Protein AF-A0A3M6V1I6-F1 (afdb_monomer_lite)

Foldseek 3Di:
DDDDDDADCPHCVVVVFFAAKDKWKWWWAADPNWIKTWIWIWTAGHVGDTDIDIDIDTDDDPDDDDDDHTWIKIKDKHWDCSVPPVPPDIDIDMDIDIDHDDD

Secondary structure (DSSP, 8-state):
--------TTSTTTTT-EEEEPPEEEEEEEETTEEEEEEEEEEEETTS-EEEEEEEEEE--SS--PPPPSEEEEEEEEES-TT-TT-S---EEEEEEEE----

InterPro domains:
  IPR009017 Green fluorescent protein [G3DSA:2.40.155.10] (1-103)
  IPR009017 Green fluorescent protein [SSF54511] (2-101)
  IPR011584 Green fluorescent protein-related [PF01353] (2-100)

Organism: Pocillopora damicornis (NCBI:txid46731)

pLDDT: mean 92.01, std 9.77, range [59.16, 98.56]

Structure (mmCIF, N/CA/C/O backbone):
data_AF-A0A3M6V1I6-F1
#
_entry.id   AF-A0A3M6V1I6-F1
#
loop_
_atom_site.group_PDB
_atom_site.id
_atom_site.type_symbol
_atom_site.label_atom_id
_atom_site.label_alt_id
_atom_site.label_comp_id
_atom_site.label_asym_id
_atom_site.label_entity_id
_atom_site.label_seq_id
_atom_site.pdbx_PDB_ins_code
_atom_site.Cartn_x
_atom_site.Cartn_y
_atom_site.Cartn_z
_atom_site.occupancy
_atom_site.B_iso_or_equiv
_atom_site.auth_seq_id
_atom_site.auth_comp_id
_atom_site.auth_asym_id
_atom_site.auth_atom_id
_atom_site.pdbx_PDB_model_num
ATOM 1 N N . MET A 1 1 ? 6.663 -13.934 9.651 1.00 75.06 1 MET A N 1
ATOM 2 C CA . MET A 1 1 ? 7.398 -14.416 8.461 1.00 75.06 1 MET A CA 1
ATOM 3 C C . MET A 1 1 ? 6.673 -13.884 7.236 1.00 75.06 1 MET A C 1
ATOM 5 O O . MET A 1 1 ? 5.457 -14.011 7.196 1.00 75.06 1 MET A O 1
ATOM 9 N N . PHE A 1 2 ? 7.375 -13.242 6.303 1.00 93.56 2 PHE A N 1
ATOM 10 C CA . PHE A 1 2 ? 6.793 -12.791 5.035 1.00 93.56 2 PHE A CA 1
ATOM 11 C C . PHE A 1 2 ? 6.960 -13.900 3.991 1.00 93.56 2 PHE A C 1
ATOM 13 O O . PHE A 1 2 ? 8.028 -14.508 3.926 1.00 93.56 2 PHE A O 1
ATOM 20 N N . HIS A 1 3 ? 5.923 -14.180 3.204 1.00 96.62 3 HIS A N 1
ATOM 21 C CA . HIS A 1 3 ? 5.940 -15.242 2.200 1.00 96.62 3 HIS A CA 1
ATOM 22 C C . HIS A 1 3 ? 5.454 -14.693 0.858 1.00 96.62 3 HIS A C 1
ATOM 24 O O . HIS A 1 3 ? 4.293 -14.320 0.723 1.00 96.62 3 HIS A O 1
ATOM 30 N N . GLY A 1 4 ? 6.361 -14.615 -0.115 1.00 95.62 4 GLY A N 1
ATOM 31 C CA . GLY A 1 4 ? 6.073 -14.181 -1.480 1.00 95.62 4 GLY A CA 1
ATOM 32 C C . GLY A 1 4 ? 6.288 -15.330 -2.457 1.00 95.62 4 GLY A C 1
ATOM 33 O O . GLY A 1 4 ? 7.293 -16.032 -2.368 1.00 95.62 4 GLY A O 1
ATOM 34 N N . VAL A 1 5 ? 5.350 -15.521 -3.381 1.00 96.94 5 VAL A N 1
ATOM 35 C CA . VAL A 1 5 ? 5.344 -16.630 -4.347 1.00 96.94 5 VAL A CA 1
ATOM 36 C C . VAL A 1 5 ? 4.902 -16.141 -5.721 1.00 96.94 5 VAL A C 1
ATOM 38 O O . VAL A 1 5 ? 4.318 -15.068 -5.842 1.00 96.94 5 VAL A O 1
ATOM 41 N N . ASN A 1 6 ? 5.151 -16.950 -6.752 1.00 96.88 6 ASN A N 1
ATOM 42 C CA . ASN A 1 6 ? 4.632 -16.754 -8.111 1.00 96.88 6 ASN A CA 1
ATOM 43 C C . ASN A 1 6 ? 5.030 -15.431 -8.790 1.00 96.88 6 ASN A C 1
ATOM 45 O O . ASN A 1 6 ? 4.357 -14.988 -9.721 1.00 96.88 6 ASN A O 1
ATOM 49 N N . PHE A 1 7 ? 6.132 -14.802 -8.374 1.00 97.31 7 PHE A N 1
ATOM 50 C CA . PHE A 1 7 ? 6.702 -13.697 -9.143 1.00 97.31 7 PHE A CA 1
ATOM 51 C C . PHE A 1 7 ? 7.305 -14.231 -10.453 1.00 97.31 7 PHE A C 1
ATOM 53 O O . PHE A 1 7 ? 8.081 -15.190 -10.402 1.00 97.31 7 PHE A O 1
ATOM 60 N N . PRO A 1 8 ? 7.004 -13.620 -11.615 1.00 97.12 8 PRO A N 1
ATOM 61 C CA . PRO A 1 8 ? 7.639 -13.992 -12.876 1.00 97.12 8 PRO A CA 1
ATOM 62 C C . PRO A 1 8 ? 9.161 -13.858 -12.783 1.00 97.12 8 PRO A C 1
ATOM 64 O O . PRO A 1 8 ? 9.659 -12.876 -12.224 1.00 97.12 8 PRO A O 1
ATOM 67 N N . GLY A 1 9 ? 9.901 -14.820 -13.341 1.00 96.94 9 GLY A N 1
ATOM 68 C CA . GLY A 1 9 ? 11.369 -14.835 -13.276 1.00 96.94 9 GLY A CA 1
ATOM 69 C C . GLY A 1 9 ? 12.024 -13.621 -13.945 1.00 96.94 9 GLY A C 1
ATOM 70 O O . GLY A 1 9 ? 13.035 -13.119 -13.463 1.00 96.94 9 GLY A O 1
ATOM 71 N N . ASP A 1 10 ? 11.404 -13.101 -15.002 1.00 96.25 10 ASP A N 1
ATOM 72 C CA . ASP A 1 10 ? 11.781 -11.881 -15.726 1.00 96.25 10 ASP A CA 1
ATOM 73 C C . ASP A 1 10 ? 11.039 -10.620 -15.226 1.00 96.25 10 ASP A C 1
ATOM 75 O O . ASP A 1 10 ? 11.240 -9.502 -15.721 1.00 96.25 10 ASP A O 1
ATOM 79 N N . GLY A 1 11 ? 10.197 -10.774 -14.203 1.00 96.12 11 GLY A N 1
ATOM 80 C CA . GLY A 1 11 ? 9.395 -9.707 -13.622 1.00 96.12 11 GLY A CA 1
ATOM 81 C C . GLY A 1 11 ? 10.232 -8.612 -12.943 1.00 96.12 11 GLY A C 1
ATOM 82 O O . GLY A 1 11 ? 11.403 -8.811 -12.604 1.00 96.12 11 GLY A O 1
ATOM 83 N N . PRO A 1 12 ? 9.645 -7.425 -12.697 1.00 95.69 12 PRO A N 1
ATOM 84 C CA . PRO A 1 12 ? 10.368 -6.289 -12.119 1.00 95.69 12 PRO A CA 1
ATOM 85 C C . PRO A 1 12 ? 10.887 -6.559 -10.700 1.00 95.69 12 PRO A C 1
ATOM 87 O O . PRO A 1 12 ? 11.918 -6.005 -10.318 1.00 95.69 12 PRO A O 1
ATOM 90 N N . ILE A 1 13 ? 10.207 -7.429 -9.945 1.00 95.31 13 ILE A N 1
ATOM 91 C CA . ILE A 1 13 ? 10.599 -7.827 -8.589 1.00 95.31 13 ILE A CA 1
ATOM 92 C C . ILE A 1 13 ? 11.839 -8.726 -8.629 1.00 95.31 13 ILE A C 1
ATOM 94 O O . ILE A 1 13 ? 12.873 -8.367 -8.068 1.00 95.31 13 ILE A O 1
ATOM 98 N N . MET A 1 14 ? 11.770 -9.850 -9.354 1.00 96.31 14 MET A N 1
ATOM 99 C CA . MET A 1 14 ? 12.887 -10.800 -9.458 1.00 96.31 14 MET A CA 1
ATOM 100 C C . MET A 1 14 ? 14.112 -10.174 -10.135 1.00 96.31 14 MET A C 1
ATOM 102 O O . MET A 1 14 ? 15.242 -10.418 -9.717 1.00 96.31 14 MET A O 1
ATOM 106 N N . GLY A 1 15 ? 13.892 -9.286 -11.109 1.00 94.38 15 GLY A N 1
ATOM 107 C CA . GLY A 1 15 ? 14.946 -8.525 -11.779 1.00 94.38 15 GLY A CA 1
ATOM 108 C C . GLY A 1 15 ? 15.484 -7.312 -11.006 1.00 94.38 15 GLY A C 1
ATOM 109 O O . GLY A 1 15 ? 16.301 -6.581 -11.561 1.00 94.38 15 GLY A O 1
ATOM 110 N N . LYS A 1 16 ? 15.030 -7.042 -9.769 1.00 92.44 16 LYS A N 1
ATOM 111 C CA . LYS A 1 16 ? 15.461 -5.887 -8.944 1.00 92.44 16 LYS A CA 1
ATOM 112 C C . LYS A 1 16 ? 15.387 -4.542 -9.694 1.00 92.44 16 LYS A C 1
ATOM 114 O O . LYS A 1 16 ? 16.303 -3.707 -9.644 1.00 92.44 16 LYS A O 1
ATOM 119 N N . ARG A 1 17 ? 14.294 -4.344 -10.436 1.00 93.56 17 ARG A N 1
ATOM 120 C CA . ARG A 1 17 ? 14.059 -3.162 -11.286 1.00 93.56 17 ARG A CA 1
ATOM 121 C C . ARG A 1 17 ? 13.208 -2.085 -10.617 1.00 93.56 17 ARG A C 1
ATOM 123 O O . ARG A 1 17 ? 12.858 -1.112 -11.273 1.00 93.56 17 ARG A O 1
ATOM 130 N N . THR A 1 18 ? 12.889 -2.237 -9.339 1.00 93.25 18 THR A N 1
ATOM 131 C CA . THR A 1 18 ? 12.123 -1.257 -8.566 1.00 93.25 18 THR A CA 1
ATOM 132 C C . THR A 1 18 ? 13.047 -0.224 -7.915 1.00 93.25 18 THR A C 1
ATOM 134 O O . THR A 1 18 ? 14.203 -0.527 -7.616 1.00 93.25 18 THR A O 1
ATOM 137 N N . ILE A 1 19 ? 12.548 0.999 -7.715 1.00 93.06 19 ILE A N 1
ATOM 138 C CA . ILE A 1 19 ? 13.294 2.119 -7.101 1.00 93.06 19 ILE A CA 1
ATOM 139 C C . ILE A 1 19 ? 12.548 2.779 -5.933 1.00 93.06 19 ILE A C 1
ATOM 141 O O . ILE A 1 19 ? 12.919 3.860 -5.495 1.00 93.06 19 ILE A O 1
ATOM 145 N N . GLY A 1 20 ? 11.500 2.139 -5.420 1.00 93.75 20 GLY A N 1
ATOM 146 C CA . GLY A 1 20 ? 10.717 2.638 -4.290 1.00 93.75 20 GLY A CA 1
ATOM 147 C C . GLY A 1 20 ? 9.220 2.590 -4.553 1.00 93.75 20 GLY A C 1
ATOM 148 O O . GLY A 1 20 ? 8.781 2.167 -5.624 1.00 93.75 20 GLY A O 1
ATOM 149 N N . TRP A 1 21 ? 8.453 3.003 -3.551 1.00 96.94 21 TRP A N 1
ATOM 150 C CA . TRP A 1 21 ? 7.002 3.130 -3.625 1.00 96.94 21 TRP A CA 1
ATOM 151 C C . TRP A 1 21 ? 6.615 4.582 -3.903 1.00 96.94 21 TRP A C 1
ATOM 153 O O . TRP A 1 21 ? 7.256 5.503 -3.399 1.00 96.94 21 TRP A O 1
ATOM 163 N N . ASP A 1 22 ? 5.565 4.771 -4.693 1.00 97.38 22 ASP A N 1
ATOM 164 C CA . ASP A 1 22 ? 4.879 6.058 -4.800 1.00 97.38 22 ASP A CA 1
ATOM 165 C C . ASP A 1 22 ? 4.135 6.359 -3.480 1.00 97.38 22 ASP A C 1
ATOM 167 O O . ASP A 1 22 ? 3.737 5.407 -2.792 1.00 97.38 22 ASP A O 1
ATOM 171 N N . PRO A 1 23 ? 3.933 7.633 -3.085 1.00 98.06 23 PRO A N 1
ATOM 172 C CA . PRO A 1 23 ? 3.057 7.959 -1.968 1.00 98.06 23 PRO A CA 1
ATOM 173 C C . PRO A 1 23 ? 1.664 7.357 -2.165 1.00 98.06 23 PRO A C 1
ATOM 175 O O . PRO A 1 23 ? 1.179 7.216 -3.288 1.00 98.06 23 PRO A O 1
ATOM 178 N N . SER A 1 24 ? 1.021 6.976 -1.069 1.00 98.25 24 SER A N 1
ATOM 179 C CA . SER A 1 24 ? -0.228 6.217 -1.119 1.00 98.25 24 SER A CA 1
ATOM 180 C C . SER A 1 24 ? -1.212 6.670 -0.052 1.00 98.25 24 SER A C 1
ATOM 182 O O . SER A 1 24 ? -0.843 7.353 0.897 1.00 98.25 24 SER A O 1
ATOM 184 N N . PHE A 1 25 ? -2.471 6.288 -0.231 1.00 97.75 25 PHE A N 1
ATOM 185 C CA . PHE A 1 25 ? -3.578 6.663 0.639 1.00 97.75 25 PHE A CA 1
ATOM 186 C C . PHE A 1 25 ? -4.282 5.378 1.075 1.00 97.75 25 PHE A C 1
ATOM 188 O O . PHE A 1 25 ? -4.985 4.756 0.276 1.00 97.75 25 PHE A O 1
ATOM 195 N N . GLU A 1 26 ? -4.066 4.950 2.317 1.00 98.38 26 GLU A N 1
ATOM 196 C CA . GLU A 1 26 ? -4.728 3.776 2.881 1.00 98.38 26 GLU A CA 1
ATOM 197 C C . GLU A 1 26 ? -6.121 4.159 3.367 1.00 98.38 26 GLU A C 1
ATOM 199 O O . GL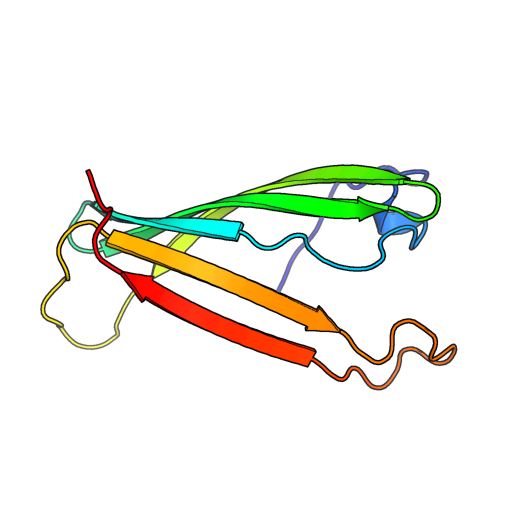U A 1 26 ? -6.301 5.028 4.228 1.00 98.38 26 GLU A O 1
ATOM 204 N N . LYS A 1 27 ? -7.138 3.514 2.790 1.00 97.62 27 LYS A N 1
ATOM 205 C CA . LYS A 1 27 ? -8.516 3.694 3.223 1.00 97.62 27 LYS A CA 1
ATOM 206 C C . LYS A 1 27 ? -8.755 2.841 4.457 1.00 97.62 27 LYS A C 1
ATOM 208 O O . LYS A 1 27 ? -8.805 1.618 4.370 1.00 97.62 27 LYS A O 1
ATOM 213 N N . MET A 1 28 ? -8.975 3.506 5.584 1.00 97.94 28 MET A N 1
ATOM 214 C CA . MET A 1 28 ? -9.204 2.850 6.864 1.00 97.94 28 MET A CA 1
ATOM 215 C C . MET A 1 28 ? -10.701 2.728 7.138 1.00 97.94 28 MET A C 1
ATOM 217 O O . MET A 1 28 ? -11.428 3.730 7.144 1.00 97.94 28 MET A O 1
ATOM 221 N N . THR A 1 29 ? -11.170 1.501 7.360 1.00 97.00 29 THR A N 1
ATOM 222 C CA . THR A 1 29 ? -12.576 1.186 7.645 1.00 97.00 29 THR A CA 1
ATOM 223 C C . THR A 1 29 ? -12.714 0.179 8.776 1.00 97.00 29 THR A C 1
ATOM 225 O O . THR A 1 29 ? -11.799 -0.588 9.061 1.00 97.00 29 THR A O 1
ATOM 228 N N . VAL A 1 30 ? -13.867 0.170 9.441 1.00 94.62 30 VAL A N 1
ATOM 229 C CA . VAL A 1 30 ? -14.175 -0.817 10.481 1.00 94.62 30 VAL A CA 1
ATOM 230 C C . VAL A 1 30 ? -15.162 -1.843 9.933 1.00 94.62 30 VAL A C 1
ATOM 232 O O . VAL A 1 30 ? -16.233 -1.480 9.453 1.00 94.62 30 VAL A O 1
ATOM 235 N N . SER A 1 31 ? -14.817 -3.127 10.039 1.00 91.25 31 SER A N 1
ATOM 236 C CA . SER A 1 31 ? -15.695 -4.254 9.699 1.00 91.25 31 SER A CA 1
ATOM 237 C C . SER A 1 31 ? -15.483 -5.381 10.698 1.00 91.25 31 SER A C 1
ATOM 239 O O . SER A 1 31 ? -14.342 -5.752 10.974 1.00 91.25 31 SER A O 1
ATOM 241 N N . ASP A 1 32 ? -16.572 -5.949 11.216 1.00 89.50 32 ASP A N 1
ATOM 242 C CA . ASP A 1 32 ? -16.548 -7.041 12.202 1.00 89.50 32 ASP A CA 1
ATOM 243 C C . ASP A 1 32 ? -15.706 -6.712 13.448 1.00 89.50 32 ASP A C 1
ATOM 245 O O . ASP A 1 32 ? -14.932 -7.536 13.930 1.00 89.50 32 ASP A O 1
ATOM 249 N N . ASN A 1 33 ? -15.818 -5.473 13.946 1.00 90.00 33 ASN A N 1
ATOM 250 C CA . ASN A 1 33 ? -15.017 -4.934 15.055 1.00 90.00 33 ASN A CA 1
ATOM 251 C C . ASN A 1 33 ? -13.492 -4.996 14.835 1.00 90.00 33 ASN A C 1
ATOM 253 O O . ASN A 1 33 ? -12.718 -4.978 15.791 1.00 90.00 33 ASN A O 1
ATOM 257 N N . ILE A 1 34 ? -13.047 -5.048 13.578 1.00 94.44 34 ILE A N 1
ATOM 258 C CA . ILE A 1 34 ? -11.637 -5.023 13.188 1.00 94.44 34 ILE A CA 1
ATOM 259 C C . ILE A 1 34 ? -11.403 -3.793 12.314 1.00 94.44 34 ILE A C 1
ATOM 261 O O . ILE A 1 34 ? -12.163 -3.532 11.378 1.00 94.44 34 ILE A O 1
ATOM 265 N N . LEU A 1 35 ? -10.332 -3.055 12.603 1.00 97.50 35 LEU A N 1
ATOM 266 C CA . LEU A 1 35 ? -9.855 -1.991 11.728 1.00 97.50 35 LEU A CA 1
ATOM 267 C C . LEU A 1 35 ? -9.167 -2.625 10.513 1.00 97.50 35 LEU A C 1
ATOM 269 O O . LEU A 1 35 ? -8.260 -3.447 10.656 1.00 97.50 35 LEU A O 1
ATOM 273 N N . ARG A 1 36 ? -9.610 -2.254 9.319 1.00 98.06 36 ARG A N 1
ATOM 274 C CA . ARG A 1 36 ? -9.088 -2.723 8.038 1.00 98.06 36 ARG A CA 1
ATOM 275 C C . ARG A 1 36 ? -8.528 -1.554 7.253 1.00 98.06 36 ARG A C 1
ATOM 277 O O . ARG A 1 36 ? -9.077 -0.456 7.319 1.00 98.06 36 ARG A O 1
ATOM 284 N N . GLY A 1 37 ? -7.457 -1.819 6.526 1.00 98.19 37 GLY A N 1
ATOM 285 C CA . GLY A 1 37 ? -6.842 -0.872 5.616 1.00 98.19 37 GLY A CA 1
ATOM 286 C C . GLY A 1 37 ? -6.749 -1.461 4.218 1.00 98.19 37 GLY A C 1
ATOM 287 O O . GLY A 1 37 ? -6.327 -2.607 4.047 1.00 98.19 37 GLY A O 1
ATOM 288 N N . ASP A 1 38 ? -7.174 -0.683 3.231 1.00 98.38 38 ASP A N 1
ATOM 289 C CA . ASP A 1 38 ? -7.130 -1.046 1.821 1.00 98.38 38 ASP A CA 1
ATOM 290 C C . ASP A 1 38 ? -6.360 0.023 1.051 1.00 98.38 38 ASP A C 1
ATOM 292 O O . ASP A 1 38 ? -6.695 1.209 1.110 1.00 98.38 38 ASP A O 1
ATOM 296 N N . VAL A 1 39 ? -5.331 -0.388 0.308 1.00 98.44 39 VAL A N 1
ATOM 297 C CA . VAL A 1 39 ? -4.496 0.545 -0.455 1.00 98.44 39 VAL A CA 1
ATOM 298 C C . VAL A 1 39 ? -4.023 -0.062 -1.770 1.00 98.44 39 VAL A C 1
ATOM 300 O O . VAL A 1 39 ? -3.488 -1.174 -1.823 1.00 98.44 39 VAL A O 1
ATOM 303 N N . THR A 1 40 ? -4.213 0.688 -2.858 1.00 98.44 40 THR A N 1
ATOM 304 C CA . THR A 1 40 ? -3.550 0.404 -4.132 1.00 98.44 40 THR A CA 1
ATOM 305 C C . THR A 1 40 ? -2.165 1.031 -4.103 1.00 98.44 40 THR A C 1
ATOM 307 O O . THR A 1 40 ? -2.021 2.249 -4.075 1.00 98.44 40 THR A O 1
ATOM 310 N N . MET A 1 41 ? -1.146 0.184 -4.127 1.00 98.38 41 MET A N 1
ATOM 311 C CA . MET A 1 41 ? 0.254 0.573 -4.062 1.00 98.38 41 MET A CA 1
ATOM 312 C C . MET A 1 41 ? 0.896 0.516 -5.447 1.00 98.38 41 MET A C 1
ATOM 314 O O . MET A 1 41 ? 0.584 -0.364 -6.256 1.00 98.38 41 MET A O 1
ATOM 318 N N . PHE A 1 42 ? 1.861 1.397 -5.701 1.00 98.19 42 PHE A N 1
ATOM 319 C CA . PHE A 1 42 ? 2.613 1.411 -6.951 1.00 98.19 42 PHE A CA 1
ATOM 320 C C . PHE A 1 42 ? 4.119 1.459 -6.689 1.00 98.19 42 PHE A C 1
ATOM 322 O O . PHE A 1 42 ? 4.625 2.377 -6.050 1.00 98.19 42 PHE A O 1
ATOM 329 N N . LEU A 1 43 ? 4.845 0.465 -7.202 1.00 97.00 43 LEU A N 1
ATOM 330 C CA . LEU A 1 43 ? 6.306 0.465 -7.233 1.00 97.00 43 LEU A CA 1
ATOM 331 C C . LEU A 1 43 ? 6.791 1.217 -8.465 1.00 97.00 43 LEU A C 1
ATOM 333 O O . LEU A 1 43 ? 6.442 0.850 -9.587 1.00 97.00 43 LEU A O 1
ATOM 337 N N . LEU A 1 44 ? 7.650 2.206 -8.256 1.00 96.31 44 LEU A N 1
ATOM 338 C CA . LEU A 1 44 ? 8.360 2.912 -9.316 1.00 96.31 44 LEU A CA 1
ATOM 339 C C . LEU A 1 44 ? 9.400 1.983 -9.952 1.00 96.31 44 LEU A C 1
ATOM 341 O O . LEU A 1 44 ? 10.115 1.262 -9.243 1.00 96.31 44 LEU A O 1
ATOM 345 N N . LEU A 1 45 ? 9.506 2.003 -11.283 1.00 95.62 45 LEU A N 1
ATOM 346 C CA . LEU A 1 45 ? 10.438 1.164 -12.041 1.00 95.62 45 LEU A CA 1
ATOM 347 C C . LEU A 1 45 ? 11.603 1.969 -12.635 1.00 95.62 45 LEU A C 1
ATOM 349 O O . LEU A 1 45 ? 11.448 3.110 -13.073 1.00 95.62 45 LEU A O 1
ATOM 353 N N . LYS A 1 46 ? 12.786 1.345 -12.701 1.00 93.19 46 LYS A N 1
ATOM 354 C CA . LYS A 1 46 ? 13.946 1.873 -13.439 1.00 93.19 46 LYS A CA 1
ATOM 355 C C . LYS A 1 46 ? 13.560 2.082 -14.906 1.00 93.19 46 LYS A C 1
ATOM 357 O O . LYS A 1 46 ? 13.098 1.145 -15.551 1.00 93.19 46 LYS A O 1
ATOM 362 N N . GLY A 1 47 ? 13.794 3.285 -15.431 1.00 92.75 47 GLY A N 1
ATOM 363 C CA . GLY A 1 47 ? 13.410 3.653 -16.800 1.00 92.75 47 GLY A CA 1
ATOM 364 C C . GLY A 1 47 ? 11.961 4.135 -16.950 1.00 92.75 47 GLY A C 1
ATOM 365 O O . GLY A 1 47 ? 11.534 4.392 -18.070 1.00 92.75 47 GLY A O 1
ATOM 366 N N . GLY A 1 48 ? 11.231 4.299 -15.841 1.00 94.50 48 GLY A N 1
ATOM 367 C CA . GLY A 1 48 ? 9.862 4.810 -15.820 1.00 94.50 48 GLY A CA 1
ATOM 368 C C . GLY A 1 48 ? 8.794 3.715 -15.759 1.00 94.50 48 GLY A C 1
ATOM 369 O O . GLY A 1 48 ? 9.054 2.534 -15.992 1.00 94.50 48 GLY A O 1
ATOM 370 N N . GLY A 1 49 ? 7.570 4.129 -15.431 1.00 96.56 49 GLY A N 1
ATOM 371 C CA . GLY A 1 49 ? 6.421 3.242 -15.255 1.00 96.56 49 GLY A CA 1
ATOM 372 C C . GLY A 1 49 ? 6.265 2.704 -13.831 1.00 96.56 49 GLY A C 1
ATOM 373 O O . GLY A 1 49 ? 7.069 2.979 -12.937 1.00 96.56 49 GLY A O 1
ATOM 374 N N . TYR A 1 50 ? 5.196 1.928 -13.641 1.00 97.88 50 TYR A N 1
ATOM 375 C CA . TYR A 1 50 ? 4.745 1.473 -12.331 1.00 97.88 50 TYR A CA 1
ATOM 376 C C . TYR A 1 50 ? 4.419 -0.0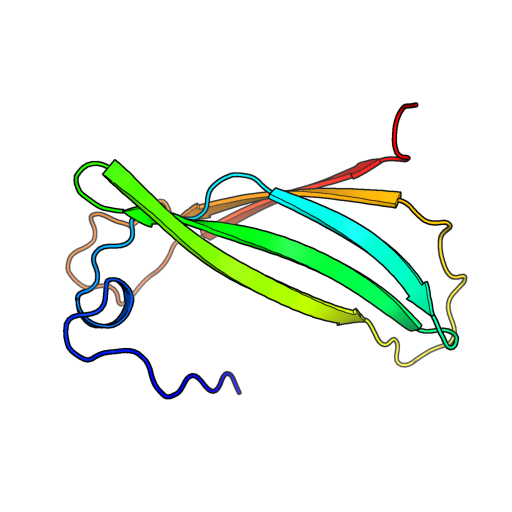21 -12.329 1.00 97.88 50 TYR A C 1
ATOM 378 O O . TYR A 1 50 ? 3.861 -0.553 -13.290 1.00 97.88 50 TYR A O 1
ATOM 386 N N . HIS A 1 51 ? 4.702 -0.691 -11.214 1.00 97.44 51 HIS A N 1
ATOM 387 C CA . HIS A 1 51 ? 4.195 -2.027 -10.916 1.00 97.44 51 HIS A CA 1
ATOM 388 C C . HIS A 1 51 ? 3.175 -1.947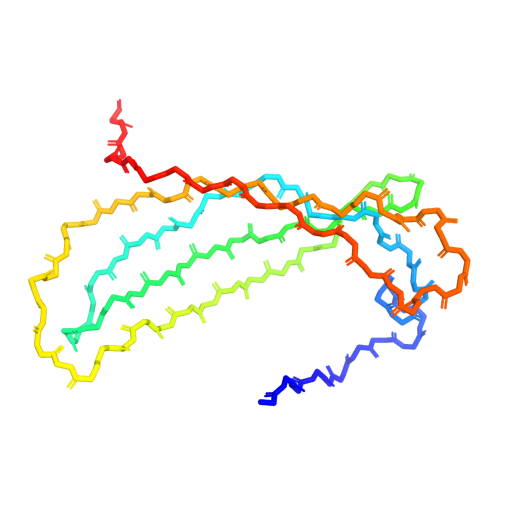 -9.777 1.00 97.44 51 HIS A C 1
ATOM 390 O O . HIS A 1 51 ? 3.522 -1.628 -8.641 1.00 97.44 51 HIS A O 1
ATOM 396 N N . ARG A 1 52 ? 1.904 -2.209 -10.096 1.00 97.81 52 ARG A N 1
ATOM 397 C CA . ARG A 1 52 ? 0.782 -2.104 -9.155 1.00 97.81 52 ARG A CA 1
ATOM 398 C C . ARG A 1 52 ? 0.702 -3.318 -8.227 1.00 97.81 52 ARG A C 1
ATOM 400 O O . ARG A 1 52 ? 0.826 -4.451 -8.684 1.00 97.81 52 ARG A O 1
ATOM 407 N N . CYS A 1 53 ? 0.371 -3.085 -6.963 1.00 96.94 53 CYS A N 1
ATOM 408 C CA . CYS A 1 53 ? -0.030 -4.094 -5.988 1.00 96.94 53 CYS A CA 1
ATOM 409 C C . CYS A 1 53 ? -1.260 -3.601 -5.206 1.00 96.94 53 CYS A C 1
ATOM 411 O O . CYS A 1 53 ? -1.475 -2.399 -5.100 1.00 96.94 53 CYS A O 1
ATOM 413 N N . GLN A 1 54 ? -2.073 -4.509 -4.670 1.00 98.44 54 GLN A N 1
ATOM 414 C CA . GLN A 1 54 ? -3.183 -4.166 -3.778 1.00 98.44 54 GLN A CA 1
ATOM 415 C C . GLN A 1 54 ? -2.912 -4.782 -2.411 1.00 98.44 54 GLN A C 1
ATOM 417 O O . GLN A 1 54 ? -2.767 -6.003 -2.311 1.00 98.44 54 GLN A O 1
ATOM 422 N N . PHE A 1 55 ? -2.860 -3.957 -1.372 1.00 98.50 55 PHE A N 1
ATOM 423 C CA . PHE A 1 55 ? -2.786 -4.433 0.003 1.00 98.50 55 PHE A CA 1
ATOM 424 C C . PHE A 1 55 ? -4.179 -4.433 0.622 1.00 98.50 55 PHE A C 1
ATOM 426 O O . PHE A 1 55 ? -4.974 -3.521 0.396 1.00 98.50 55 PHE A O 1
ATOM 433 N N . HIS A 1 56 ? -4.432 -5.483 1.399 1.00 98.25 56 HIS A N 1
ATOM 434 C CA . HIS A 1 56 ? -5.577 -5.611 2.287 1.00 98.25 56 HIS A CA 1
ATOM 435 C C . HIS A 1 56 ? -5.011 -5.989 3.655 1.00 98.25 56 HIS A C 1
ATOM 437 O O . HIS A 1 56 ? -4.436 -7.072 3.816 1.00 98.25 56 HIS A O 1
ATOM 443 N N . THR A 1 57 ? -5.145 -5.098 4.628 1.00 98.31 57 THR A N 1
ATOM 444 C CA . THR A 1 57 ? -4.554 -5.247 5.958 1.00 98.31 57 THR A CA 1
ATOM 445 C C . THR A 1 57 ? -5.656 -5.317 7.006 1.00 98.31 57 THR A C 1
ATOM 447 O O . THR A 1 57 ? -6.646 -4.594 6.947 1.00 98.31 57 THR A O 1
ATOM 450 N N . SER A 1 58 ? -5.507 -6.209 7.985 1.00 97.44 58 SER A N 1
ATOM 451 C CA . SER A 1 58 ? -6.381 -6.283 9.161 1.00 97.44 58 SER A CA 1
ATOM 452 C C . SER A 1 58 ? -5.566 -6.016 10.417 1.00 97.44 58 SER A C 1
ATOM 454 O O . SER A 1 58 ? -4.657 -6.781 10.743 1.00 97.44 58 SER A O 1
ATOM 456 N N . TYR A 1 59 ? -5.923 -4.964 11.142 1.00 96.75 59 TYR A N 1
ATOM 457 C CA . TYR A 1 59 ? -5.257 -4.539 12.364 1.00 96.75 59 TYR A CA 1
ATOM 458 C C . TYR A 1 59 ? -6.021 -5.084 13.573 1.00 96.75 59 TYR A C 1
ATOM 460 O O . TYR A 1 59 ? -7.186 -4.754 13.795 1.00 96.75 59 TYR A O 1
ATOM 468 N N . LYS A 1 60 ? -5.369 -5.957 14.348 1.00 93.06 60 LYS A N 1
ATOM 469 C CA . LYS A 1 60 ? -5.945 -6.599 15.538 1.00 93.06 60 LYS A CA 1
ATOM 470 C C . LYS A 1 60 ? -5.173 -6.183 16.782 1.00 93.06 60 LYS A C 1
ATOM 472 O O . LYS A 1 60 ? -3.945 -6.249 16.798 1.00 93.06 60 LYS A O 1
ATOM 477 N N . THR A 1 61 ? -5.893 -5.805 17.829 1.00 92.94 61 THR A N 1
ATOM 478 C CA . THR A 1 61 ? -5.326 -5.486 19.141 1.00 92.94 61 THR A CA 1
ATOM 479 C C . THR A 1 61 ? -5.474 -6.677 20.085 1.00 92.94 61 THR A C 1
ATOM 481 O O . THR A 1 61 ? -6.360 -7.512 19.917 1.00 92.94 61 THR A O 1
ATOM 484 N N . LYS A 1 62 ? -4.571 -6.788 21.067 1.00 93.19 62 LYS A N 1
ATOM 485 C CA . LYS A 1 62 ? -4.690 -7.800 22.132 1.00 93.19 62 LYS A CA 1
ATOM 486 C C . LYS A 1 62 ? -5.770 -7.419 23.141 1.00 93.19 62 LYS A C 1
ATOM 488 O O . LYS A 1 62 ? -6.523 -8.277 23.578 1.00 93.19 62 LYS A O 1
ATOM 493 N N . GLU A 1 63 ? -5.838 -6.130 23.452 1.00 93.94 63 GLU A N 1
ATOM 494 C CA . GLU A 1 63 ? -6.816 -5.547 24.363 1.00 93.94 63 GLU A CA 1
ATOM 495 C C . GLU A 1 63 ? -7.908 -4.802 23.581 1.00 93.94 63 GLU A C 1
ATOM 497 O O . GLU A 1 63 ? -7.633 -4.308 22.478 1.00 93.94 63 GLU A O 1
ATOM 502 N N . PRO A 1 64 ? -9.131 -4.684 24.127 1.00 91.38 64 PRO A N 1
ATOM 503 C CA . PRO A 1 64 ? -10.182 -3.869 23.529 1.00 91.38 64 PRO A CA 1
ATOM 504 C C . PRO A 1 64 ? -9.754 -2.404 23.385 1.00 91.38 64 PRO A C 1
ATOM 506 O O . PRO A 1 64 ? -9.199 -1.811 24.309 1.00 91.38 64 PRO A O 1
ATOM 509 N N . VAL A 1 65 ? -10.052 -1.806 22.231 1.00 95.06 65 VAL A N 1
ATOM 510 C CA . VAL A 1 65 ? -9.810 -0.385 21.950 1.00 95.06 65 VAL A CA 1
ATOM 511 C C . VAL A 1 65 ? -11.056 0.258 21.356 1.00 95.06 65 VAL A C 1
ATOM 513 O O . VAL A 1 65 ? -11.873 -0.414 20.723 1.00 95.06 65 VAL A O 1
ATOM 516 N N . THR A 1 66 ? -11.189 1.572 21.520 1.00 95.56 66 THR A N 1
ATOM 517 C CA . THR A 1 66 ? -12.196 2.346 20.789 1.00 95.56 66 THR A CA 1
ATOM 518 C C . THR A 1 66 ? -11.794 2.420 19.321 1.00 95.56 66 THR A C 1
ATOM 520 O O . THR A 1 66 ? -10.720 2.922 18.991 1.00 95.56 66 THR A O 1
ATOM 523 N N . LEU A 1 67 ? -12.654 1.917 18.437 1.00 95.00 67 LEU A N 1
ATOM 524 C CA . LEU A 1 67 ? -12.399 1.931 17.001 1.00 95.00 67 LEU A CA 1
ATOM 525 C C . LEU A 1 67 ? -12.653 3.333 16.418 1.00 95.00 67 LEU A C 1
ATOM 527 O O . LEU A 1 67 ? -13.644 3.971 16.785 1.00 95.00 67 LEU A O 1
ATOM 531 N N . PRO A 1 68 ? -11.782 3.826 15.520 1.00 94.62 68 PRO A N 1
ATOM 532 C CA . PRO A 1 68 ? -11.958 5.133 14.901 1.00 94.62 68 PRO A CA 1
ATOM 533 C C . PRO A 1 68 ? -13.073 5.105 13.842 1.00 94.62 68 PRO A C 1
ATOM 535 O O . PRO A 1 68 ? -13.387 4.041 13.300 1.00 94.62 68 PRO A O 1
ATOM 538 N N . PRO A 1 69 ? -13.646 6.267 13.478 1.00 93.19 69 PRO A N 1
ATOM 539 C CA . PRO A 1 69 ? -14.463 6.370 12.275 1.00 93.19 69 PRO A CA 1
ATOM 540 C C . PRO A 1 69 ? -13.617 6.112 11.018 1.00 93.19 69 PRO A C 1
ATOM 542 O O . PRO A 1 69 ? -12.382 6.116 11.053 1.00 93.19 69 PRO A O 1
ATOM 545 N N . ASN A 1 70 ? -14.292 5.935 9.882 1.00 94.50 70 ASN A N 1
ATOM 546 C CA . ASN A 1 70 ? -13.620 5.818 8.590 1.00 94.50 70 ASN A CA 1
ATOM 547 C C . ASN A 1 70 ? -12.741 7.049 8.329 1.00 94.50 70 ASN A C 1
ATOM 549 O O . ASN A 1 70 ? -13.207 8.186 8.408 1.00 94.50 70 ASN A O 1
ATOM 553 N N . HIS A 1 71 ? -11.489 6.813 7.960 1.00 96.19 71 HIS A N 1
ATOM 554 C CA . HIS A 1 71 ? -10.498 7.859 7.715 1.00 96.19 71 HIS A CA 1
ATOM 555 C C . HIS A 1 71 ? -9.535 7.423 6.607 1.00 96.19 71 HIS A C 1
ATOM 557 O O . HIS A 1 71 ? -9.738 6.384 5.970 1.00 96.19 71 HIS A O 1
ATOM 563 N N . VAL A 1 72 ? -8.543 8.258 6.325 1.00 97.38 72 VAL A N 1
ATOM 564 C CA . VAL A 1 72 ? -7.457 7.967 5.391 1.00 97.38 72 VAL A CA 1
ATOM 565 C C . VAL A 1 72 ? -6.138 8.135 6.130 1.00 97.38 72 VAL A C 1
ATOM 567 O O . VAL A 1 72 ? -6.029 8.991 7.011 1.00 97.38 72 VAL A O 1
ATOM 570 N N . VAL A 1 73 ? -5.158 7.305 5.789 1.00 98.31 73 VAL A N 1
ATOM 571 C CA . VAL A 1 73 ? -3.763 7.501 6.181 1.00 98.31 73 VAL A CA 1
ATOM 572 C C . VAL A 1 73 ? -2.948 7.717 4.913 1.00 98.31 73 VAL A C 1
ATOM 574 O O . VAL A 1 73 ? -2.937 6.869 4.025 1.00 98.31 73 VAL A O 1
ATOM 577 N N . GLU A 1 74 ? -2.299 8.871 4.797 1.00 98.12 74 GLU A N 1
ATOM 578 C CA . GLU A 1 74 ? -1.351 9.136 3.715 1.00 98.12 74 GLU A CA 1
ATOM 579 C C . GLU A 1 74 ? 0.010 8.574 4.103 1.00 98.12 74 GLU A C 1
ATOM 581 O O . GLU A 1 74 ? 0.522 8.918 5.166 1.00 98.12 74 GLU A O 1
ATOM 586 N N . HIS A 1 75 ? 0.609 7.747 3.250 1.00 98.56 75 HIS A N 1
ATOM 587 C CA . HIS A 1 75 ? 1.916 7.142 3.477 1.00 98.56 75 HIS A CA 1
ATOM 588 C C . HIS A 1 75 ? 2.926 7.637 2.457 1.00 98.56 75 HIS A C 1
ATOM 590 O O . HIS A 1 75 ? 2.673 7.654 1.249 1.00 98.56 75 HIS A O 1
ATOM 596 N N . ARG A 1 76 ? 4.134 7.915 2.937 1.00 98.00 76 ARG A N 1
ATOM 597 C CA . ARG A 1 76 ? 5.326 8.056 2.110 1.00 98.00 76 ARG A CA 1
ATOM 598 C C . ARG A 1 76 ? 6.464 7.288 2.755 1.00 98.00 76 ARG A C 1
ATOM 600 O O . ARG A 1 76 ? 7.004 7.717 3.770 1.00 98.00 76 ARG A O 1
ATOM 607 N N . ILE A 1 77 ? 6.832 6.176 2.130 1.00 96.88 77 ILE A N 1
ATOM 608 C CA . ILE A 1 77 ? 7.945 5.326 2.544 1.00 96.88 77 ILE A CA 1
ATOM 609 C C . ILE A 1 77 ? 9.105 5.481 1.562 1.00 96.88 77 ILE A C 1
ATOM 611 O O . ILE A 1 77 ? 8.958 5.288 0.354 1.00 96.88 77 ILE A O 1
ATOM 615 N N . THR A 1 78 ? 10.273 5.848 2.071 1.00 93.69 78 THR A N 1
ATOM 616 C CA . THR A 1 78 ? 11.472 6.109 1.277 1.00 93.69 78 THR A CA 1
ATOM 617 C C . THR A 1 78 ? 12.628 5.264 1.765 1.00 93.69 78 THR A C 1
ATOM 619 O O . THR A 1 78 ? 12.909 5.183 2.958 1.00 93.69 78 THR A O 1
ATOM 622 N N . ARG A 1 79 ? 13.324 4.647 0.812 1.00 88.31 79 ARG A N 1
ATOM 623 C CA . ARG A 1 79 ? 14.585 3.953 1.048 1.00 88.31 79 ARG A CA 1
ATOM 624 C C . ARG A 1 79 ? 15.715 4.812 0.495 1.00 88.31 79 ARG A C 1
ATOM 626 O O . ARG A 1 79 ? 15.662 5.187 -0.673 1.00 88.31 79 ARG A O 1
ATOM 633 N N . THR A 1 80 ? 16.718 5.117 1.308 1.00 76.06 80 THR A N 1
ATOM 634 C CA . THR A 1 80 ? 17.782 6.072 0.941 1.00 76.06 80 THR A CA 1
ATOM 635 C C . THR A 1 80 ? 19.082 5.400 0.494 1.00 76.06 80 THR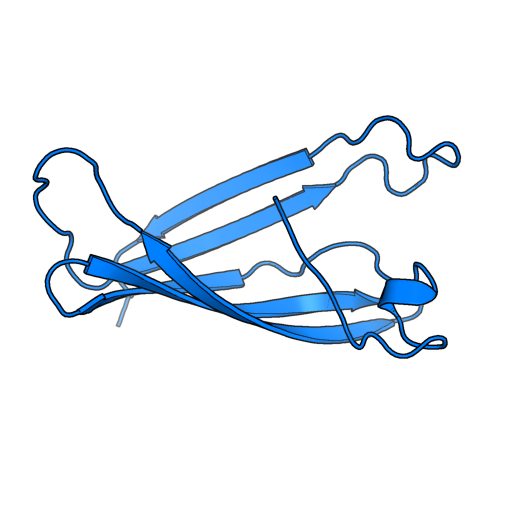 A C 1
ATOM 637 O O . THR A 1 80 ? 19.954 6.061 -0.058 1.00 76.06 80 THR A O 1
ATOM 640 N N . ASP A 1 81 ? 19.198 4.078 0.632 1.00 74.12 81 ASP A N 1
ATOM 641 C CA . ASP A 1 81 ? 20.377 3.281 0.262 1.00 74.12 81 ASP A CA 1
ATOM 642 C C . ASP A 1 81 ? 20.223 2.536 -1.081 1.00 74.12 81 ASP A C 1
ATOM 644 O O . ASP A 1 81 ? 20.876 1.526 -1.318 1.00 74.12 81 ASP A O 1
ATOM 648 N N . ILE A 1 82 ? 19.352 2.999 -1.985 1.00 66.75 82 ILE A N 1
ATOM 649 C CA . ILE A 1 82 ? 19.056 2.310 -3.262 1.00 66.75 82 ILE A CA 1
ATOM 650 C C . ILE A 1 82 ? 20.307 2.128 -4.149 1.00 66.75 82 ILE A C 1
ATOM 652 O O . ILE A 1 82 ? 20.339 1.234 -4.999 1.00 66.75 82 ILE A O 1
ATOM 656 N N . GLU A 1 83 ? 21.351 2.926 -3.923 1.00 65.94 83 GLU A N 1
ATOM 657 C CA . GLU A 1 83 ? 22.637 2.846 -4.622 1.00 65.94 83 GLU A CA 1
ATOM 658 C C . GLU A 1 83 ? 23.692 1.977 -3.906 1.00 65.94 83 GLU A C 1
ATOM 660 O O . GLU A 1 83 ? 24.746 1.704 -4.489 1.00 65.94 83 GLU A O 1
ATOM 665 N N . ASP A 1 84 ? 23.425 1.495 -2.683 1.00 64.94 84 ASP A N 1
ATOM 666 C CA . ASP A 1 84 ? 24.327 0.585 -1.969 1.00 64.94 84 ASP A CA 1
ATOM 667 C C . ASP A 1 84 ? 24.316 -0.801 -2.635 1.00 64.94 84 ASP A C 1
ATOM 669 O O . ASP A 1 84 ? 23.324 -1.540 -2.633 1.00 64.94 84 ASP A O 1
ATOM 673 N N . LYS A 1 85 ? 25.458 -1.156 -3.233 1.00 59.16 85 LYS A N 1
ATOM 674 C CA . LYS A 1 85 ? 25.647 -2.387 -4.009 1.00 59.16 85 LYS A CA 1
ATOM 675 C C . LYS A 1 85 ? 25.647 -3.644 -3.143 1.00 59.16 85 LYS A C 1
ATOM 677 O O . LYS A 1 85 ? 25.366 -4.721 -3.672 1.00 59.16 85 LYS A O 1
ATOM 682 N N . ASP A 1 86 ? 25.921 -3.522 -1.844 1.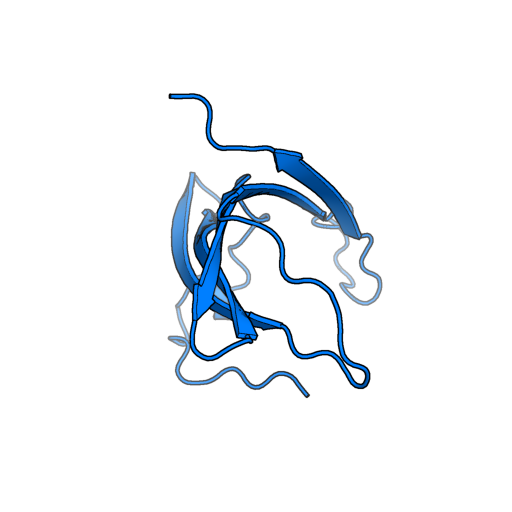00 66.25 86 ASP A N 1
ATOM 683 C CA . ASP A 1 86 ? 26.014 -4.679 -0.955 1.00 66.25 86 ASP A CA 1
ATOM 684 C C . ASP A 1 86 ? 24.645 -5.117 -0.424 1.00 66.25 86 ASP A C 1
ATOM 686 O O . ASP A 1 86 ? 24.479 -6.285 -0.069 1.00 66.25 86 ASP A O 1
ATOM 690 N N . GLY A 1 87 ? 23.649 -4.219 -0.381 1.00 63.09 87 GLY A N 1
ATOM 691 C CA . GLY A 1 87 ? 22.255 -4.519 -0.018 1.00 63.09 87 GLY A CA 1
ATOM 692 C C . GLY A 1 87 ? 22.050 -5.156 1.366 1.00 63.09 87 GLY A C 1
ATOM 693 O O . GLY A 1 87 ? 20.975 -5.688 1.643 1.00 63.09 87 GLY A O 1
ATOM 694 N N . LYS A 1 88 ? 23.080 -5.149 2.222 1.00 71.06 88 LYS A N 1
ATOM 695 C CA . LYS A 1 88 ? 23.078 -5.773 3.558 1.00 71.06 88 LYS A CA 1
ATOM 696 C C . LYS A 1 88 ? 22.555 -4.843 4.645 1.00 71.06 88 LYS A C 1
ATOM 698 O O . LYS A 1 88 ? 22.166 -5.314 5.711 1.00 71.06 88 LYS A O 1
ATOM 703 N N . LYS A 1 89 ? 22.575 -3.538 4.394 1.00 77.81 89 LYS A N 1
ATOM 704 C CA . LYS A 1 89 ? 22.018 -2.514 5.270 1.00 77.81 89 LYS A CA 1
ATOM 705 C C . LYS A 1 89 ? 21.007 -1.733 4.461 1.00 77.81 89 LYS A C 1
ATOM 707 O O . LYS A 1 89 ? 21.273 -1.424 3.311 1.00 77.81 89 LYS A O 1
ATOM 712 N N . VAL A 1 90 ? 19.861 -1.477 5.071 1.00 83.81 90 VAL A N 1
ATOM 713 C CA . VAL A 1 90 ? 18.772 -0.713 4.474 1.00 83.81 90 VAL A CA 1
ATOM 714 C C . VAL A 1 90 ? 18.452 0.430 5.415 1.00 83.81 90 VAL A C 1
ATOM 716 O O . VAL A 1 90 ? 18.277 0.191 6.611 1.00 83.81 90 VAL A O 1
ATOM 719 N N . LEU A 1 91 ? 18.381 1.648 4.880 1.00 87.38 91 LEU A N 1
ATOM 720 C CA . LEU A 1 91 ? 17.866 2.800 5.609 1.00 87.38 91 LEU A CA 1
ATOM 721 C C . LEU A 1 91 ? 16.486 3.132 5.048 1.00 87.38 91 LEU A C 1
ATOM 723 O O . LEU A 1 91 ? 16.325 3.397 3.856 1.00 87.38 91 LEU A O 1
ATOM 727 N N . LEU A 1 92 ? 15.492 3.058 5.926 1.00 92.62 92 LEU A N 1
ATOM 728 C CA . LEU A 1 92 ? 14.084 3.189 5.599 1.00 92.62 92 LEU A CA 1
ATOM 729 C C . LEU A 1 92 ? 13.475 4.273 6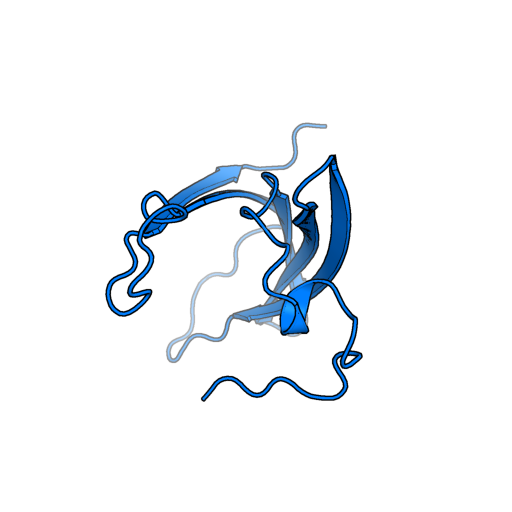.479 1.00 92.62 92 LEU A C 1
ATOM 731 O O . LEU A 1 92 ? 13.618 4.232 7.699 1.00 92.62 92 LEU A O 1
ATOM 735 N N . GLU A 1 93 ? 12.776 5.203 5.850 1.00 94.81 93 GLU A N 1
ATOM 736 C CA . GLU A 1 93 ? 12.031 6.264 6.514 1.00 94.81 93 GLU A CA 1
ATOM 737 C C . GLU A 1 93 ? 10.582 6.202 6.043 1.00 94.81 93 GLU A C 1
ATOM 739 O O . GLU A 1 93 ? 10.318 5.986 4.860 1.00 94.81 93 GLU A O 1
ATOM 744 N N . GLU A 1 94 ? 9.638 6.380 6.961 1.00 97.31 94 GLU A N 1
ATOM 745 C CA . GLU A 1 94 ? 8.217 6.454 6.641 1.00 97.31 94 GLU A CA 1
ATOM 746 C C . GLU A 1 94 ? 7.605 7.668 7.332 1.00 97.31 94 GLU A C 1
ATOM 748 O O . GLU A 1 94 ? 7.821 7.908 8.519 1.00 97.31 94 GLU A O 1
ATOM 753 N N . THR A 1 95 ? 6.828 8.435 6.575 1.00 98.12 95 THR A N 1
ATOM 754 C CA . THR A 1 95 ? 5.897 9.425 7.113 1.00 98.12 95 THR A CA 1
ATOM 755 C C . THR A 1 95 ? 4.485 8.929 6.854 1.00 98.12 95 THR A C 1
ATOM 757 O O . THR A 1 95 ? 4.157 8.603 5.712 1.00 98.12 95 THR A O 1
ATOM 760 N N . ALA A 1 96 ? 3.667 8.892 7.905 1.00 98.31 96 ALA A N 1
ATOM 761 C CA . ALA A 1 96 ? 2.262 8.527 7.827 1.00 98.31 96 ALA A CA 1
ATOM 762 C C . ALA A 1 96 ? 1.405 9.577 8.543 1.00 98.31 96 ALA A C 1
ATOM 764 O O . ALA A 1 96 ? 1.677 9.911 9.699 1.00 98.31 96 ALA A O 1
ATOM 765 N N . VAL A 1 97 ? 0.384 10.108 7.867 1.00 98.19 97 VAL A N 1
ATOM 766 C CA . VAL A 1 97 ? -0.502 11.144 8.421 1.00 98.19 97 VAL A CA 1
ATOM 767 C C . VAL A 1 97 ? -1.951 10.713 8.267 1.00 98.19 97 VAL A C 1
ATOM 769 O O . VAL A 1 97 ? -2.444 10.536 7.158 1.00 98.19 97 VAL A O 1
ATOM 772 N N . ALA A 1 98 ? -2.641 10.557 9.395 1.00 97.81 98 ALA A N 1
ATOM 773 C CA . ALA A 1 98 ? -4.064 10.256 9.407 1.00 97.81 98 ALA A CA 1
ATOM 774 C C . ALA A 1 98 ? -4.891 11.542 9.311 1.00 97.81 98 ALA A C 1
ATOM 776 O O . ALA A 1 98 ? -4.635 12.512 10.027 1.00 97.81 98 ALA A O 1
ATOM 777 N N . HIS A 1 99 ? -5.927 11.526 8.480 1.00 95.19 99 HIS A N 1
ATOM 778 C CA . HIS A 1 99 ? -6.904 12.603 8.407 1.00 95.19 99 HIS A CA 1
ATOM 779 C C . HIS A 1 99 ? -8.292 12.064 8.050 1.00 95.19 99 HIS A C 1
ATOM 781 O O . HIS A 1 99 ? -8.462 10.996 7.454 1.00 95.19 99 HIS A O 1
ATOM 787 N N . VAL A 1 100 ? -9.323 12.817 8.432 1.00 91.75 100 VAL A N 1
ATOM 788 C CA . VAL A 1 100 ? -10.682 12.556 7.950 1.00 91.75 100 VAL A CA 1
ATOM 789 C C . VAL A 1 100 ? -10.715 12.912 6.467 1.00 91.75 100 VAL A C 1
ATOM 791 O O . VAL A 1 100 ? -10.054 13.863 6.052 1.00 91.75 100 VAL A O 1
ATOM 794 N N . ASN A 1 101 ? -11.449 12.146 5.662 1.00 74.81 101 ASN A N 1
ATOM 795 C CA . ASN A 1 101 ? -11.561 12.431 4.236 1.00 74.81 101 ASN A CA 1
ATOM 796 C C . ASN A 1 101 ? -12.187 13.827 4.047 1.00 74.81 101 ASN A C 1
ATOM 798 O O . ASN A 1 101 ? -13.343 13.993 4.455 1.00 74.81 101 ASN A O 1
ATOM 802 N N . PRO A 1 102 ? -11.465 14.821 3.496 1.00 66.19 102 PRO A N 1
ATOM 803 C CA . PRO A 1 102 ? -12.089 16.084 3.150 1.00 66.19 102 PRO A CA 1
ATOM 804 C C . PRO A 1 102 ? -13.070 15.801 2.009 1.00 66.19 102 PRO A C 1
ATOM 806 O O . PRO A 1 102 ? -12.704 15.182 1.011 1.00 66.19 102 PRO A O 1
ATOM 809 N N . LEU A 1 103 ? -14.338 16.155 2.219 1.00 62.88 103 LEU A N 1
ATOM 810 C CA . LEU A 1 103 ? -15.345 16.152 1.158 1.00 62.88 103 LEU A CA 1
ATOM 811 C C . LEU A 1 103 ? -14.958 17.140 0.054 1.00 62.88 103 LEU A C 1
ATOM 813 O O . LEU A 1 103 ? -14.433 18.222 0.408 1.00 62.88 103 LEU A O 1
#

Radius of gyration: 16.47 Å; chains: 1; bounding box: 43×33×41 Å

Sequence (103 aa):
MFHGVNFPGDGPIMGKRTIGWDPSFEKMTVSDNILRGDVTMFLLLKGGGYHRCQFHTSYKTKEPVTLPPNHVVEHRITRTDIEDKDGKKVLLEETAVAHVNPL